Protein AF-A0A258VQM6-F1 (afdb_monomer)

pLDDT: mean 88.23, std 8.42, range [51.47, 97.81]

Secondary structure (DSSP, 8-state):
----HHHH--TTSHHHHHHHHHHTT-HHHHHHHHHHHHHSPPSSTTHHHHHHHHHHHHHHHHHHHHHHHT-TTGGGS-HHHHHHHHHHHHHHHHHHHHHHHHHHHHHHHHHHHHHHHHHHHHHHHHHHHHHHHHHHHHHHHIIIIIHHHHHHHHHHHHHHHHHHHHHH--

Structure (mmCIF, N/CA/C/O backbone):
data_AF-A0A258VQM6-F1
#
_entry.id   AF-A0A258VQM6-F1
#
loop_
_atom_site.group_PDB
_atom_site.id
_atom_site.type_symbol
_atom_site.label_atom_id
_atom_site.label_alt_id
_atom_site.label_comp_id
_atom_site.label_asym_id
_atom_site.label_entity_id
_atom_site.label_seq_id
_atom_site.pdbx_PDB_ins_code
_atom_site.Cartn_x
_atom_site.Cartn_y
_atom_site.Cartn_z
_atom_site.occupancy
_atom_site.B_iso_or_equiv
_atom_site.auth_seq_id
_atom_site.auth_comp_id
_atom_site.auth_asym_id
_atom_site.auth_atom_id
_atom_site.pdbx_PDB_model_num
ATOM 1 N N . MET A 1 1 ? -2.021 -2.703 26.823 1.00 51.47 1 MET A N 1
ATOM 2 C CA . MET A 1 1 ? -2.405 -2.632 25.396 1.00 51.47 1 MET A CA 1
ATOM 3 C C . MET A 1 1 ? -1.362 -3.429 24.635 1.00 51.47 1 MET A C 1
ATOM 5 O O . MET A 1 1 ? -0.194 -3.144 24.822 1.00 51.47 1 MET A O 1
ATOM 9 N N . GLY A 1 2 ? -1.745 -4.486 23.918 1.00 59.28 2 GLY A N 1
ATOM 10 C CA . GLY A 1 2 ? -0.803 -5.387 23.230 1.00 59.28 2 GLY A CA 1
ATOM 11 C C . GLY A 1 2 ? -0.564 -5.013 21.766 1.00 59.28 2 GLY A C 1
ATOM 12 O O . GLY A 1 2 ? -0.428 -5.908 20.948 1.00 59.28 2 GLY A O 1
ATOM 13 N N . ILE A 1 3 ? -0.622 -3.720 21.441 1.00 65.00 3 ILE A N 1
ATOM 14 C CA . ILE A 1 3 ? -0.368 -3.191 20.097 1.00 65.00 3 ILE A CA 1
ATOM 15 C C . ILE A 1 3 ? 0.908 -2.368 20.226 1.00 65.00 3 ILE A C 1
ATOM 17 O O . ILE A 1 3 ? 0.960 -1.454 21.054 1.00 65.00 3 ILE A O 1
ATOM 21 N N . ASP A 1 4 ? 1.937 -2.740 19.476 1.00 75.88 4 ASP A N 1
ATOM 22 C CA . ASP A 1 4 ? 3.231 -2.072 19.521 1.00 75.88 4 ASP A CA 1
ATOM 23 C C . ASP A 1 4 ? 3.130 -0.752 18.727 1.00 75.88 4 ASP A C 1
ATOM 25 O O . ASP A 1 4 ? 2.536 -0.738 17.647 1.00 75.88 4 ASP A O 1
ATOM 29 N N . PRO A 1 5 ? 3.681 0.378 19.207 1.00 71.81 5 PRO A N 1
ATOM 30 C CA . PRO A 1 5 ? 3.778 1.612 18.421 1.00 71.81 5 PRO A CA 1
ATOM 31 C C . PRO A 1 5 ? 4.343 1.410 17.003 1.00 71.81 5 PRO A C 1
ATOM 33 O O . PRO A 1 5 ? 3.958 2.118 16.072 1.00 71.81 5 PRO A O 1
ATOM 36 N N . SER A 1 6 ? 5.208 0.412 16.807 1.00 76.44 6 SER A N 1
ATOM 37 C CA . SER A 1 6 ? 5.734 0.027 15.493 1.00 76.44 6 SER A CA 1
ATOM 38 C C . SER A 1 6 ? 4.664 -0.510 14.530 1.00 76.44 6 SER A C 1
ATOM 40 O O . SER A 1 6 ? 4.814 -0.394 13.305 1.00 76.44 6 SER A O 1
ATOM 42 N N . ASP A 1 7 ? 3.539 -1.025 15.039 1.00 78.94 7 ASP A N 1
ATOM 43 C CA . ASP A 1 7 ? 2.463 -1.563 14.214 1.00 78.94 7 ASP A CA 1
ATOM 44 C C . ASP A 1 7 ? 1.751 -0.480 13.397 1.00 78.94 7 ASP A C 1
ATOM 46 O O . ASP A 1 7 ? 1.356 -0.737 12.253 1.00 78.94 7 ASP A O 1
ATOM 50 N N . PHE A 1 8 ? 1.695 0.749 13.920 1.00 76.12 8 PHE A N 1
ATOM 51 C CA . PHE A 1 8 ? 1.061 1.899 13.273 1.00 76.12 8 PHE A CA 1
ATOM 52 C C . PHE A 1 8 ? 1.809 2.347 12.014 1.00 76.12 8 PHE A C 1
ATOM 54 O O . PHE A 1 8 ? 1.192 2.784 11.046 1.00 76.12 8 PHE A O 1
ATOM 61 N N . GLY A 1 9 ? 3.120 2.102 11.943 1.00 74.19 9 GLY A N 1
ATOM 62 C CA . GLY A 1 9 ? 3.952 2.499 10.806 1.00 74.19 9 GLY A CA 1
ATOM 63 C C . GLY A 1 9 ? 4.414 3.943 10.864 1.00 74.19 9 GLY A C 1
ATOM 64 O O . GLY A 1 9 ? 4.444 4.557 11.925 1.00 74.19 9 GLY A O 1
ATOM 65 N N . LYS A 1 10 ? 4.838 4.468 9.711 1.00 79.94 10 LYS A N 1
ATOM 66 C CA . LYS A 1 10 ? 5.317 5.850 9.618 1.00 79.94 10 LYS A CA 1
ATOM 67 C C . LYS A 1 10 ? 4.134 6.821 9.772 1.00 79.94 10 LYS A C 1
ATOM 69 O O . LYS A 1 10 ? 3.120 6.574 9.117 1.00 79.94 10 LYS A O 1
ATOM 74 N N . PRO A 1 11 ? 4.277 7.918 10.542 1.00 71.38 11 PRO A N 1
ATOM 75 C CA . PRO A 1 11 ? 3.207 8.892 10.782 1.00 71.38 11 PRO A CA 1
ATOM 76 C C . PRO A 1 11 ? 2.540 9.432 9.513 1.00 71.38 11 PRO A C 1
ATOM 78 O O . PRO A 1 11 ? 1.331 9.640 9.480 1.00 71.38 11 PRO A O 1
ATOM 81 N N . ASP A 1 12 ? 3.317 9.578 8.440 1.00 69.06 12 ASP A N 1
ATOM 82 C CA . ASP A 1 12 ? 2.848 10.175 7.186 1.00 69.06 12 ASP A CA 1
ATOM 83 C C . ASP A 1 12 ? 2.012 9.219 6.319 1.00 69.06 12 ASP A C 1
ATOM 85 O O . ASP A 1 12 ? 1.467 9.620 5.289 1.00 69.06 12 ASP A O 1
ATOM 89 N N . ARG A 1 13 ? 1.920 7.936 6.693 1.00 84.00 13 ARG A N 1
ATOM 90 C CA . ARG A 1 13 ? 1.238 6.920 5.886 1.00 84.00 13 ARG A CA 1
ATOM 91 C C . ARG A 1 13 ? -0.231 6.777 6.255 1.00 84.00 13 ARG A C 1
ATOM 93 O O . ARG A 1 13 ? -0.612 6.906 7.416 1.00 84.00 13 ARG A O 1
ATOM 100 N N . LEU A 1 14 ? -1.031 6.389 5.258 1.00 87.94 14 LEU A N 1
ATOM 101 C CA . LEU A 1 14 ? -2.460 6.087 5.399 1.00 87.94 14 LEU A CA 1
ATOM 102 C C . LEU A 1 14 ? -2.731 5.170 6.598 1.00 87.94 14 LEU A C 1
ATOM 104 O O . LEU A 1 14 ? -3.640 5.423 7.381 1.00 87.94 14 LEU A O 1
ATOM 108 N N . ARG A 1 15 ? -1.904 4.133 6.784 1.00 91.56 15 ARG A N 1
ATOM 109 C CA . ARG A 1 15 ? -2.055 3.191 7.896 1.00 91.56 15 ARG A CA 1
ATOM 110 C C . ARG A 1 15 ? -2.059 3.889 9.255 1.00 91.56 15 ARG A C 1
ATOM 112 O O . ARG A 1 15 ? -2.927 3.595 10.068 1.00 91.56 15 ARG A O 1
ATOM 119 N N . TYR A 1 16 ? -1.117 4.798 9.494 1.00 91.12 16 TYR A N 1
ATOM 120 C CA . TYR A 1 16 ? -1.018 5.499 10.769 1.00 91.12 16 TYR A CA 1
ATOM 121 C C . TYR A 1 16 ? -2.263 6.356 11.018 1.00 91.12 16 TYR A C 1
ATOM 123 O O . TYR A 1 16 ? -2.895 6.222 12.063 1.00 91.12 16 TYR A O 1
ATOM 131 N N . ARG A 1 17 ? -2.665 7.166 10.029 1.00 91.75 17 ARG A N 1
ATOM 132 C CA . ARG A 1 17 ? -3.806 8.090 10.150 1.00 91.75 17 ARG A CA 1
ATOM 133 C C . ARG A 1 17 ? -5.119 7.360 10.434 1.00 91.75 17 ARG A C 1
ATOM 135 O O . ARG A 1 17 ? -5.794 7.690 11.406 1.00 91.75 17 ARG A O 1
ATOM 142 N N . ILE A 1 18 ? -5.412 6.299 9.677 1.00 94.38 18 ILE A N 1
ATOM 143 C CA . ILE A 1 18 ? -6.622 5.487 9.871 1.00 94.38 18 ILE A CA 1
ATOM 144 C C . ILE A 1 18 ? -6.638 4.823 11.251 1.00 94.38 18 ILE A C 1
ATOM 146 O O . ILE A 1 18 ? -7.657 4.843 11.939 1.00 94.38 18 ILE A O 1
ATOM 150 N N . LEU A 1 19 ? -5.519 4.239 11.690 1.00 93.25 19 LEU A N 1
ATOM 151 C CA . LEU A 1 19 ? -5.462 3.563 12.989 1.00 93.25 19 LEU A CA 1
ATOM 152 C C . LEU A 1 19 ? -5.634 4.540 14.159 1.00 93.25 19 LEU A C 1
ATOM 154 O O . LEU A 1 19 ? -6.326 4.199 15.119 1.00 93.25 19 LEU A O 1
ATOM 158 N N . ILE A 1 20 ? -5.054 5.742 14.074 1.00 92.44 20 ILE A N 1
ATOM 159 C CA . ILE A 1 20 ? -5.236 6.795 15.083 1.00 92.44 20 ILE A CA 1
ATOM 160 C C . ILE A 1 20 ? -6.694 7.250 15.127 1.00 92.44 20 ILE A C 1
ATOM 162 O O . ILE A 1 20 ? -7.295 7.227 16.198 1.00 92.44 20 ILE A O 1
ATOM 166 N N . GLN A 1 21 ? -7.304 7.555 13.981 1.00 93.38 21 GLN A N 1
ATOM 167 C CA . GLN A 1 21 ? -8.713 7.958 13.927 1.00 93.38 21 GLN A CA 1
ATOM 168 C C . GLN A 1 21 ? -9.642 6.883 14.512 1.00 93.38 21 GLN A C 1
ATOM 170 O O . GLN A 1 21 ? -10.537 7.192 15.294 1.00 93.38 21 GLN A O 1
ATOM 175 N N . VAL A 1 22 ? -9.402 5.599 14.223 1.00 93.12 22 VAL A N 1
ATOM 176 C CA . VAL A 1 22 ? -10.182 4.489 14.804 1.00 93.12 22 VAL A CA 1
ATOM 177 C C . VAL A 1 22 ? -9.948 4.351 16.315 1.00 93.12 22 VAL A C 1
ATOM 179 O O . VAL A 1 22 ? -10.874 4.010 17.057 1.00 93.12 22 VAL A O 1
ATOM 182 N N . MET A 1 23 ? -8.735 4.621 16.804 1.00 90.12 23 MET A N 1
ATOM 183 C CA . MET A 1 23 ? -8.443 4.628 18.241 1.00 90.12 23 MET A CA 1
ATOM 184 C C . MET A 1 23 ? -9.147 5.764 18.985 1.00 90.12 23 MET A C 1
ATOM 186 O O . MET A 1 23 ? -9.691 5.516 20.068 1.00 90.12 23 MET A O 1
ATOM 190 N N . GLU A 1 24 ? -9.160 6.951 18.378 1.00 92.06 24 GLU A N 1
ATOM 191 C CA . GLU A 1 24 ? -9.832 8.175 18.834 1.00 92.06 24 GLU A CA 1
ATOM 192 C C . GLU A 1 24 ? -11.352 8.160 18.599 1.00 92.06 24 GLU A C 1
ATOM 194 O O . GLU A 1 24 ? -12.027 9.151 18.853 1.00 92.06 24 GLU A O 1
ATOM 199 N N . GLU A 1 25 ? -11.903 7.033 18.134 1.00 91.38 25 GLU A N 1
ATOM 200 C CA . GLU A 1 25 ? -13.338 6.833 17.878 1.00 91.38 25 GLU A CA 1
ATOM 201 C C . GLU A 1 25 ? -13.912 7.712 16.749 1.00 91.38 25 GLU A C 1
ATOM 203 O O . GLU A 1 25 ? -15.126 7.817 16.563 1.00 91.38 25 GLU A O 1
ATOM 208 N N . GLN A 1 26 ? -13.037 8.275 15.917 1.00 93.75 26 GLN A N 1
ATOM 209 C CA . GLN A 1 26 ? -13.362 9.027 14.709 1.00 93.75 26 GLN A CA 1
ATOM 210 C C . GLN A 1 26 ? -13.587 8.076 13.521 1.00 93.75 26 GLN A C 1
ATOM 212 O O . GLN A 1 26 ? -12.856 8.082 12.531 1.00 93.75 26 GLN A O 1
ATOM 217 N N . TYR A 1 27 ? -14.622 7.236 13.606 1.00 94.69 27 TYR A N 1
ATOM 218 C CA . TYR A 1 27 ? -14.881 6.199 12.596 1.00 94.69 27 TYR A CA 1
ATOM 219 C C . TYR A 1 27 ? -15.309 6.753 11.229 1.00 94.69 27 TYR A C 1
ATOM 221 O O . TYR A 1 27 ? -14.856 6.250 10.207 1.00 94.69 27 TYR A O 1
ATOM 229 N N . GLU A 1 28 ? -16.176 7.772 11.195 1.00 94.81 28 GLU A N 1
ATOM 230 C CA . GLU A 1 28 ? -16.643 8.353 9.924 1.00 94.81 28 GLU A CA 1
ATOM 231 C C . GLU A 1 28 ? -15.508 9.059 9.164 1.00 94.81 28 GLU A C 1
ATOM 233 O O . GLU A 1 28 ? -15.344 8.766 7.979 1.00 94.81 28 GLU A O 1
ATOM 238 N N . PRO A 1 29 ? -14.662 9.893 9.814 1.00 95.25 29 PRO A N 1
ATOM 239 C CA . PRO A 1 29 ? -13.459 10.425 9.174 1.00 95.25 29 PRO A CA 1
ATOM 240 C C . PRO A 1 29 ? -12.541 9.339 8.605 1.00 95.25 29 PRO A C 1
ATOM 242 O O . PRO A 1 29 ? -12.103 9.466 7.467 1.00 95.25 29 PRO A O 1
ATOM 245 N N . ALA A 1 30 ? -12.323 8.239 9.334 1.00 95.56 30 ALA A N 1
ATOM 246 C CA . ALA A 1 30 ? -11.498 7.127 8.856 1.00 95.56 30 ALA A CA 1
ATOM 247 C C . ALA A 1 30 ? -12.066 6.447 7.608 1.00 95.56 30 ALA A C 1
ATOM 249 O O . ALA A 1 30 ? -11.332 6.094 6.682 1.00 95.56 30 ALA A O 1
ATOM 250 N N . ILE A 1 31 ? -13.384 6.269 7.555 1.00 95.75 31 ILE A N 1
ATOM 251 C CA . ILE A 1 31 ? -14.049 5.692 6.385 1.00 95.75 31 ILE A CA 1
ATOM 252 C C . ILE A 1 31 ? -13.956 6.647 5.196 1.00 95.75 31 ILE A C 1
ATOM 254 O O . ILE A 1 31 ? -13.650 6.202 4.088 1.00 95.75 31 ILE A O 1
ATOM 258 N N . GLU A 1 32 ? -14.201 7.940 5.404 1.00 95.75 32 GLU A N 1
ATOM 259 C CA . GLU A 1 32 ? -14.110 8.920 4.323 1.00 95.75 32 GLU A CA 1
ATOM 260 C C . GLU A 1 32 ? -12.678 9.045 3.808 1.00 95.75 32 GLU A C 1
ATOM 262 O O . GLU A 1 32 ? -12.471 9.058 2.599 1.00 95.75 32 GLU A O 1
ATOM 267 N N . GLU A 1 33 ? -11.676 9.018 4.687 1.00 94.31 33 GLU A N 1
ATOM 268 C CA . GLU A 1 33 ? -10.274 9.035 4.279 1.00 94.31 33 GLU A CA 1
ATOM 269 C C . GLU A 1 33 ? -9.912 7.802 3.433 1.00 94.31 33 GLU A C 1
ATOM 271 O O . GLU A 1 33 ? -9.244 7.937 2.407 1.00 94.31 33 GLU A O 1
ATOM 276 N N . LEU A 1 34 ? -10.401 6.606 3.784 1.00 94.19 34 LEU A N 1
ATOM 277 C CA . LEU A 1 34 ? -10.225 5.403 2.957 1.00 94.19 34 LEU A CA 1
ATOM 278 C C . LEU A 1 34 ? -10.900 5.531 1.583 1.00 94.19 34 LEU A C 1
ATOM 280 O O . LEU A 1 34 ? -10.328 5.122 0.569 1.00 94.19 34 LEU A O 1
ATOM 284 N N . ARG A 1 35 ? -12.106 6.106 1.528 1.00 94.44 35 ARG A N 1
ATOM 285 C CA . ARG A 1 35 ? -12.826 6.349 0.266 1.00 94.44 35 ARG A CA 1
ATOM 286 C C . ARG A 1 35 ? -12.125 7.398 -0.584 1.00 94.44 35 ARG A C 1
ATOM 288 O O . ARG A 1 35 ? -12.039 7.235 -1.799 1.00 94.44 35 ARG A O 1
ATOM 295 N N . GLN A 1 36 ? -11.624 8.459 0.036 1.00 93.38 36 GLN A N 1
ATOM 296 C CA . GLN A 1 36 ? -10.876 9.507 -0.639 1.00 93.38 36 GLN A CA 1
ATOM 297 C C . GLN A 1 36 ? -9.557 8.957 -1.174 1.00 93.38 36 GLN A C 1
ATOM 299 O O . GLN A 1 36 ? -9.246 9.183 -2.336 1.00 93.38 36 GLN A O 1
ATOM 304 N N . PHE A 1 37 ? -8.835 8.160 -0.384 1.00 91.19 37 PHE A N 1
ATOM 305 C CA . PHE A 1 37 ? -7.616 7.486 -0.824 1.00 91.19 37 PHE A CA 1
ATOM 306 C C . PHE A 1 37 ? -7.851 6.608 -2.060 1.00 91.19 37 PHE A C 1
ATOM 308 O O . PHE A 1 37 ? -7.043 6.635 -2.980 1.00 91.19 37 PHE A O 1
ATOM 315 N N . TYR A 1 38 ? -8.973 5.883 -2.120 1.00 90.06 38 TYR A N 1
ATOM 316 C CA . TYR A 1 38 ? -9.351 5.104 -3.304 1.00 90.06 38 TYR A CA 1
ATOM 317 C C . TYR A 1 38 ? -9.678 5.969 -4.533 1.00 90.06 38 TYR A C 1
ATOM 319 O O . TYR A 1 38 ? -9.411 5.567 -5.664 1.00 90.06 38 TYR A O 1
ATOM 327 N N . LYS A 1 39 ? -10.294 7.139 -4.321 1.00 89.69 39 LYS A N 1
ATOM 328 C CA . LYS A 1 39 ? -10.676 8.070 -5.395 1.00 89.69 39 LYS A CA 1
ATOM 329 C C . LYS A 1 39 ? -9.492 8.864 -5.940 1.00 89.69 39 LYS A C 1
ATOM 331 O O . LYS A 1 39 ? -9.540 9.271 -7.096 1.00 89.69 39 LYS A O 1
ATOM 336 N N . THR A 1 40 ? -8.474 9.118 -5.121 1.00 87.88 40 THR A N 1
ATOM 337 C CA . THR A 1 40 ? -7.254 9.802 -5.552 1.00 87.88 40 THR A CA 1
ATOM 338 C C . THR A 1 40 ? -6.608 9.014 -6.687 1.00 87.88 40 THR A C 1
ATOM 340 O O . THR A 1 40 ? -6.406 7.803 -6.578 1.00 87.88 40 THR A O 1
ATOM 343 N N . GLU A 1 41 ? -6.293 9.693 -7.790 1.00 78.69 41 GLU A N 1
ATOM 344 C CA . GLU A 1 41 ? -5.587 9.063 -8.901 1.00 78.69 41 GLU A CA 1
ATOM 345 C C . GLU A 1 41 ? -4.224 8.555 -8.426 1.00 78.69 41 GLU A C 1
ATOM 347 O O . GLU A 1 41 ? -3.396 9.300 -7.901 1.00 78.69 41 GLU A O 1
ATOM 352 N N . SER A 1 42 ? -4.008 7.253 -8.593 1.00 82.69 42 SER A N 1
ATOM 353 C CA . SER A 1 42 ? -2.710 6.640 -8.357 1.00 82.69 42 SER A CA 1
ATOM 354 C C . SER A 1 42 ? -1.816 6.851 -9.573 1.00 82.69 42 SER A C 1
ATOM 356 O O . SER A 1 42 ? -2.278 6.764 -10.710 1.00 82.69 42 SER A O 1
ATOM 358 N N . ALA A 1 43 ? -0.514 7.016 -9.338 1.00 81.31 43 ALA A N 1
ATOM 359 C CA . ALA A 1 43 ? 0.498 6.972 -10.393 1.00 81.31 43 ALA A CA 1
ATOM 360 C C . ALA A 1 43 ? 0.498 5.633 -11.163 1.00 81.31 43 ALA A C 1
ATOM 362 O O . ALA A 1 43 ? 1.033 5.552 -12.266 1.00 81.31 43 ALA A O 1
ATOM 363 N N . PHE A 1 44 ? -0.115 4.584 -10.599 1.00 83.81 44 PHE A N 1
ATOM 364 C CA . PHE A 1 44 ? -0.151 3.247 -11.175 1.00 83.81 44 PHE A CA 1
ATOM 365 C C . PHE A 1 44 ? -1.575 2.879 -11.641 1.00 83.81 44 PHE A C 1
ATOM 367 O O . PHE A 1 44 ? -2.463 2.680 -10.804 1.00 83.81 44 PHE A O 1
ATOM 374 N N . PRO A 1 45 ? -1.811 2.673 -12.953 1.00 81.56 45 PRO A N 1
ATOM 375 C CA . PRO A 1 45 ? -3.149 2.427 -13.510 1.00 81.56 45 PRO A CA 1
ATOM 376 C C . PRO A 1 45 ? -3.891 1.211 -12.931 1.00 81.56 45 PRO A C 1
ATOM 378 O O . PRO A 1 45 ? -5.119 1.153 -12.940 1.00 81.56 45 PRO A O 1
ATOM 381 N N . SER A 1 46 ? -3.161 0.210 -12.431 1.00 85.75 46 SER A N 1
ATOM 382 C CA . SER A 1 46 ? -3.733 -1.025 -11.880 1.00 85.75 46 SER A CA 1
ATOM 383 C C . SER A 1 46 ? -3.931 -0.998 -10.358 1.00 85.75 46 SER A C 1
ATOM 385 O O . SER A 1 46 ? -4.499 -1.947 -9.807 1.00 85.75 46 SER A O 1
ATOM 387 N N . PHE A 1 47 ? -3.500 0.066 -9.669 1.00 89.62 47 PHE A N 1
ATOM 388 C CA . PHE A 1 47 ? -3.521 0.148 -8.207 1.00 89.62 47 PHE A CA 1
ATOM 389 C C . PHE A 1 47 ? -4.935 0.051 -7.636 1.00 89.62 47 PHE A C 1
ATOM 391 O O . PHE A 1 47 ? -5.211 -0.854 -6.844 1.00 89.62 47 PHE A O 1
ATOM 398 N N . ASN A 1 48 ? -5.849 0.910 -8.100 1.00 89.62 48 ASN A N 1
ATOM 399 C CA . ASN A 1 48 ? -7.217 0.978 -7.578 1.00 89.62 48 ASN A CA 1
ATOM 400 C C . ASN A 1 48 ? -7.918 -0.380 -7.690 1.00 89.62 48 ASN A C 1
ATOM 402 O O . ASN A 1 48 ? -8.456 -0.886 -6.707 1.00 89.62 48 ASN A O 1
ATOM 406 N N .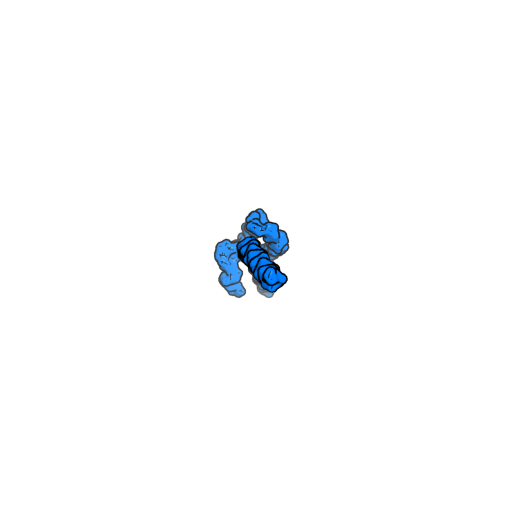 ARG A 1 49 ? -7.792 -1.054 -8.839 1.00 89.44 49 ARG A N 1
ATOM 407 C CA . ARG A 1 49 ? -8.360 -2.393 -9.055 1.00 89.44 49 ARG A CA 1
ATOM 408 C C . ARG A 1 49 ? -7.794 -3.452 -8.098 1.00 89.44 49 ARG A C 1
ATOM 410 O O . ARG A 1 49 ? -8.511 -4.360 -7.687 1.00 89.44 49 ARG A O 1
ATOM 417 N N . ARG A 1 50 ? -6.505 -3.379 -7.750 1.00 89.75 50 ARG A N 1
ATOM 418 C CA . ARG A 1 50 ? -5.854 -4.343 -6.838 1.00 89.75 50 ARG A CA 1
ATOM 419 C C . ARG A 1 50 ? -6.195 -4.087 -5.370 1.00 89.75 50 ARG A C 1
ATOM 421 O O . ARG A 1 50 ? -6.163 -5.027 -4.571 1.00 89.75 50 ARG A O 1
ATOM 428 N N . VAL A 1 51 ? -6.486 -2.836 -5.023 1.00 93.75 51 VAL A N 1
ATOM 429 C CA . VAL A 1 51 ? -6.667 -2.377 -3.643 1.00 93.75 51 VAL A CA 1
ATOM 430 C C . VAL A 1 51 ? -8.132 -2.303 -3.213 1.00 93.75 51 VAL A C 1
ATOM 432 O O . VAL A 1 51 ? -8.407 -2.474 -2.027 1.00 93.75 51 VAL A O 1
ATOM 435 N N . GLU A 1 52 ? -9.069 -2.160 -4.150 1.00 93.75 52 GLU A N 1
ATOM 436 C CA . GLU A 1 52 ? -10.514 -2.032 -3.905 1.00 93.75 52 GLU A CA 1
ATOM 437 C C . GLU A 1 52 ? -11.050 -3.023 -2.861 1.00 93.75 52 GLU A C 1
ATOM 439 O O . GLU A 1 52 ? -11.646 -2.624 -1.861 1.00 93.75 52 GLU A O 1
ATOM 444 N N . ARG A 1 53 ? -10.757 -4.320 -3.028 1.00 94.56 53 ARG A N 1
ATOM 445 C CA . ARG A 1 53 ? -11.208 -5.361 -2.089 1.00 94.56 53 ARG A CA 1
ATOM 446 C C . ARG A 1 53 ? -10.694 -5.157 -0.664 1.00 94.56 53 ARG A C 1
ATOM 448 O O . ARG A 1 53 ? -11.387 -5.493 0.287 1.00 94.56 53 ARG A O 1
ATOM 455 N N . TYR A 1 54 ? -9.472 -4.647 -0.512 1.00 95.25 54 TYR A N 1
ATOM 456 C CA . TYR A 1 54 ? -8.873 -4.423 0.800 1.00 95.25 54 TYR A CA 1
ATOM 457 C C . TYR A 1 54 ? -9.449 -3.172 1.448 1.00 95.25 54 TYR A C 1
ATOM 459 O O . TYR A 1 54 ? -9.691 -3.187 2.645 1.00 95.25 54 TYR A O 1
ATOM 467 N N . ILE A 1 55 ? -9.710 -2.121 0.666 1.00 94.88 55 ILE A N 1
ATOM 468 C CA . ILE A 1 55 ? -10.355 -0.902 1.165 1.00 94.88 55 ILE A CA 1
ATOM 469 C C . ILE A 1 55 ? -11.774 -1.195 1.636 1.00 94.88 55 ILE A C 1
ATOM 471 O O . ILE A 1 55 ? -12.116 -0.832 2.758 1.00 94.88 55 ILE A O 1
ATOM 475 N N . ASN A 1 56 ? -12.570 -1.899 0.829 1.00 95.88 56 ASN A N 1
ATOM 476 C CA . ASN A 1 56 ? -13.930 -2.274 1.215 1.00 95.88 56 ASN A CA 1
ATOM 477 C C . ASN A 1 56 ? -13.920 -3.112 2.501 1.00 95.88 56 ASN A C 1
ATOM 479 O O . ASN A 1 56 ? -14.646 -2.800 3.440 1.00 95.88 56 ASN A O 1
ATOM 483 N N . HIS A 1 57 ? -13.004 -4.080 2.603 1.00 96.88 57 HIS A N 1
ATOM 484 C CA . HIS A 1 57 ? -12.860 -4.879 3.820 1.00 96.88 57 HIS A CA 1
ATOM 485 C C . HIS A 1 57 ? -12.398 -4.052 5.031 1.00 96.88 57 HIS A C 1
ATOM 487 O O . HIS A 1 57 ? -12.903 -4.237 6.133 1.00 96.88 57 HIS A O 1
ATOM 493 N N . CYS A 1 58 ? -11.490 -3.084 4.855 1.00 96.81 58 CYS A N 1
ATOM 494 C CA . CYS A 1 58 ? -11.124 -2.145 5.922 1.00 96.81 58 CYS A CA 1
ATOM 495 C C . CYS A 1 58 ? -12.337 -1.344 6.418 1.00 96.81 58 CYS A C 1
ATOM 497 O O . CYS A 1 58 ? -12.494 -1.169 7.625 1.00 96.81 58 CYS A O 1
ATOM 499 N N . ILE A 1 59 ? -13.201 -0.878 5.511 1.00 96.56 59 ILE A N 1
ATOM 500 C CA . ILE A 1 59 ? -14.428 -0.147 5.860 1.00 96.56 59 ILE A CA 1
ATOM 501 C C . ILE A 1 59 ? -15.374 -1.047 6.669 1.00 96.56 59 ILE A C 1
ATOM 503 O O . ILE A 1 59 ? -15.861 -0.629 7.722 1.00 96.56 59 ILE A O 1
ATOM 507 N N . ASP A 1 60 ? -15.573 -2.295 6.240 1.00 96.94 60 ASP A N 1
ATOM 508 C CA . ASP A 1 60 ? -16.396 -3.275 6.959 1.00 96.94 60 ASP A CA 1
ATOM 509 C C . ASP A 1 60 ? -15.848 -3.555 8.366 1.00 96.94 60 ASP A C 1
ATOM 511 O O . ASP A 1 60 ? -16.603 -3.593 9.345 1.00 96.94 60 ASP A O 1
ATOM 515 N N . ILE A 1 61 ? -14.522 -3.675 8.498 1.00 96.38 61 ILE A N 1
ATOM 516 C CA . ILE A 1 61 ? -13.847 -3.832 9.790 1.00 96.38 61 ILE A CA 1
ATOM 517 C C . ILE A 1 61 ? -14.072 -2.602 10.683 1.00 96.38 61 ILE A C 1
ATOM 519 O O . ILE A 1 61 ? -14.342 -2.758 11.875 1.00 96.38 61 ILE A O 1
ATOM 523 N N . ILE A 1 62 ? -14.011 -1.380 10.147 1.00 95.75 62 ILE A N 1
ATOM 524 C CA . ILE A 1 62 ? -14.254 -0.157 10.931 1.00 95.75 62 ILE A CA 1
ATOM 525 C C . ILE A 1 62 ? -15.706 -0.101 11.422 1.00 95.75 62 ILE A C 1
ATOM 527 O O . ILE A 1 62 ? -15.940 0.173 12.603 1.00 95.75 62 ILE A O 1
ATOM 531 N N . TYR A 1 63 ? -16.687 -0.432 10.575 1.00 95.94 63 TYR A N 1
ATOM 53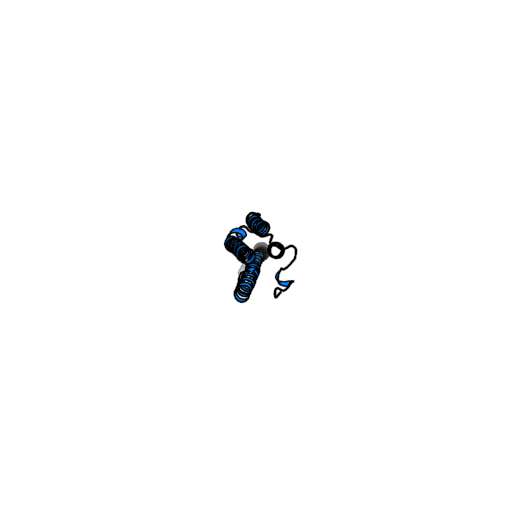2 C CA . TYR A 1 63 ? -18.085 -0.540 11.007 1.00 95.94 63 TYR A CA 1
ATOM 533 C C . TYR A 1 63 ? -18.273 -1.613 12.076 1.00 95.94 63 TYR A C 1
ATOM 535 O O . TYR A 1 63 ? -18.975 -1.396 13.070 1.00 95.94 63 TYR A O 1
ATOM 543 N N . ALA A 1 64 ? -17.605 -2.756 11.911 1.00 94.44 64 ALA A N 1
ATOM 544 C CA . ALA A 1 64 ? -17.557 -3.789 12.923 1.00 94.44 64 ALA A CA 1
ATOM 545 C C . ALA A 1 64 ? -17.017 -3.219 14.241 1.00 94.44 64 ALA A C 1
ATOM 547 O O . ALA A 1 64 ? -17.704 -3.328 15.251 1.00 94.44 64 ALA A O 1
ATOM 548 N N . ILE A 1 65 ? -15.853 -2.578 14.250 1.00 93.25 65 ILE A N 1
ATOM 549 C CA . ILE A 1 65 ? -15.251 -1.985 15.449 1.00 93.25 65 ILE A CA 1
ATOM 550 C C . ILE A 1 65 ? -16.211 -0.998 16.132 1.00 93.25 65 ILE A C 1
ATOM 552 O O . ILE A 1 65 ? -16.469 -1.138 17.332 1.00 93.25 65 ILE A O 1
ATOM 556 N N . LYS A 1 66 ? -16.802 -0.070 15.367 1.00 93.25 66 LYS A N 1
ATOM 557 C CA . LYS A 1 66 ? -17.780 0.916 15.854 1.00 93.25 66 LYS A CA 1
ATOM 558 C C . LYS A 1 66 ? -18.946 0.245 16.582 1.00 93.25 66 LYS A C 1
ATOM 560 O O . LYS A 1 66 ? -19.291 0.644 17.692 1.00 93.25 66 LYS A O 1
ATOM 565 N N . ALA A 1 67 ? -19.516 -0.810 16.000 1.00 90.44 67 ALA A N 1
ATOM 566 C CA . ALA A 1 67 ? -20.650 -1.525 16.583 1.00 90.44 67 ALA A CA 1
ATOM 567 C C . ALA A 1 67 ? -20.309 -2.245 17.901 1.00 90.44 67 ALA A C 1
ATOM 569 O O . ALA A 1 67 ? -21.153 -2.324 18.790 1.00 90.44 67 ALA A O 1
ATOM 570 N N . LYS A 1 68 ? -19.083 -2.774 18.049 1.00 87.12 68 LYS A N 1
ATOM 571 C CA . LYS A 1 68 ? -18.673 -3.483 19.278 1.00 87.12 68 LYS A CA 1
ATOM 572 C C . LYS A 1 68 ? -18.285 -2.509 20.392 1.00 87.12 68 LYS A C 1
ATOM 574 O O . LYS A 1 68 ? -18.548 -2.801 21.555 1.00 87.12 68 LYS A O 1
ATOM 579 N N . ARG A 1 69 ? -17.676 -1.368 20.052 1.00 84.62 69 ARG A N 1
ATOM 580 C CA . ARG A 1 69 ? -17.251 -0.353 21.030 1.00 84.62 69 ARG A CA 1
ATOM 581 C C . ARG A 1 69 ? -18.426 0.480 21.549 1.00 84.62 69 ARG A C 1
ATOM 583 O O . ARG A 1 69 ? -18.487 0.738 22.744 1.00 84.62 69 ARG A O 1
ATOM 590 N N . ASN A 1 70 ? -19.406 0.775 20.692 1.00 85.00 70 ASN A N 1
ATOM 591 C CA . ASN A 1 70 ? -20.627 1.508 21.050 1.00 85.00 70 ASN A CA 1
ATOM 592 C C . ASN A 1 70 ? -21.806 0.577 21.384 1.00 85.00 70 ASN A C 1
ATOM 594 O O . ASN A 1 70 ? -22.963 0.934 21.155 1.00 85.00 70 ASN A O 1
ATOM 598 N N . PHE A 1 71 ? -21.535 -0.635 21.880 1.00 86.38 71 PHE A N 1
ATOM 599 C CA . PHE A 1 71 ? -22.599 -1.591 22.172 1.00 86.38 71 PHE A CA 1
ATOM 600 C C . PHE A 1 71 ? -23.496 -1.059 23.312 1.00 86.38 71 PHE A C 1
ATOM 602 O O . PHE A 1 71 ? -22.996 -0.743 24.400 1.00 86.38 71 PHE A O 1
ATOM 609 N N . PRO A 1 72 ? -24.818 -0.937 23.091 1.00 84.56 72 PRO A N 1
ATOM 610 C CA . PRO A 1 72 ? -25.723 -0.333 24.059 1.00 84.56 72 PRO A CA 1
ATOM 611 C C . PRO A 1 72 ? -25.804 -1.191 25.323 1.00 84.56 72 PRO A C 1
ATOM 613 O O . PRO A 1 72 ? -25.940 -2.410 25.259 1.00 84.56 72 PRO A O 1
ATOM 616 N N . GLY A 1 73 ? -25.711 -0.555 26.491 1.00 84.44 73 GLY A N 1
ATOM 617 C CA . GLY A 1 73 ? -25.802 -1.267 27.766 1.00 84.44 73 GLY A CA 1
ATOM 618 C C . GLY A 1 73 ? -24.587 -2.140 28.099 1.00 84.44 73 GLY A C 1
ATOM 619 O O . GLY A 1 73 ? -24.724 -3.068 28.890 1.00 84.44 73 GLY A O 1
ATOM 620 N N . ILE A 1 74 ? -23.389 -1.847 27.567 1.00 85.50 74 ILE A N 1
ATOM 621 C CA . ILE A 1 74 ? -22.138 -2.549 27.934 1.00 85.50 74 ILE A CA 1
ATOM 622 C C . ILE A 1 74 ? -21.973 -2.702 29.451 1.00 85.50 74 ILE A C 1
ATOM 624 O O . ILE A 1 74 ? -21.586 -3.770 29.925 1.00 85.50 74 ILE A O 1
ATOM 628 N N . SER A 1 75 ? -22.293 -1.660 30.222 1.00 84.44 75 SER A N 1
ATOM 629 C CA . SER A 1 75 ? -22.175 -1.656 31.685 1.00 84.44 75 SER A CA 1
ATOM 630 C C . SER A 1 75 ? -23.138 -2.621 32.383 1.00 84.44 75 SER A C 1
ATOM 632 O O . SER A 1 75 ? -22.872 -3.021 33.511 1.00 84.44 75 SER A O 1
ATOM 634 N N . GLN A 1 76 ? -24.220 -3.020 31.711 1.00 90.25 76 GLN A N 1
ATOM 635 C CA . GLN A 1 76 ? -25.223 -3.966 32.207 1.00 90.25 76 GLN A CA 1
ATOM 636 C C . GLN A 1 76 ? -24.850 -5.426 31.896 1.00 90.25 76 GLN A C 1
ATOM 638 O O . GLN A 1 76 ? -25.466 -6.350 32.423 1.00 90.25 76 GLN A O 1
ATOM 643 N N . LEU A 1 77 ? -23.840 -5.653 31.047 1.00 88.69 77 LEU A N 1
ATOM 644 C CA . LEU A 1 77 ? -23.354 -6.989 30.708 1.00 88.69 77 LEU A CA 1
ATOM 645 C C . LEU A 1 77 ? -22.480 -7.582 31.819 1.00 88.69 77 LEU A C 1
ATOM 647 O O . LEU A 1 77 ? -21.817 -6.877 32.580 1.00 88.69 77 LEU A O 1
ATOM 651 N N . THR A 1 78 ? -22.405 -8.914 31.857 1.00 93.31 78 THR A N 1
ATOM 652 C CA . THR A 1 78 ? -21.465 -9.622 32.734 1.00 93.31 78 THR A CA 1
ATOM 653 C C . THR A 1 78 ? -20.016 -9.278 32.372 1.00 93.31 78 THR A C 1
ATOM 655 O O . THR A 1 78 ? -19.686 -9.041 31.207 1.00 93.31 78 THR A O 1
ATOM 658 N N . ARG A 1 79 ? -19.108 -9.323 33.359 1.00 90.00 79 ARG A N 1
ATOM 659 C CA . ARG A 1 79 ? -17.666 -9.091 33.131 1.00 90.00 79 ARG A CA 1
ATOM 660 C C . ARG A 1 79 ? -17.087 -9.999 32.042 1.00 90.00 79 ARG A C 1
ATOM 662 O O . ARG A 1 79 ? -16.270 -9.546 31.248 1.00 90.00 79 ARG A O 1
ATOM 669 N N . ALA A 1 80 ? -17.537 -11.253 31.980 1.00 93.06 80 ALA A N 1
ATOM 670 C CA . ALA A 1 80 ? -17.124 -12.198 30.947 1.00 93.06 80 ALA A CA 1
ATOM 671 C C . ALA A 1 80 ? -17.508 -11.713 29.538 1.00 93.06 80 ALA A C 1
ATOM 673 O O . ALA A 1 80 ? -16.684 -11.756 28.628 1.00 93.06 80 ALA A O 1
ATOM 674 N N . LYS A 1 81 ? -18.721 -11.174 29.359 1.00 88.62 81 LYS A N 1
ATOM 675 C CA . LYS A 1 81 ? -19.167 -10.676 28.052 1.00 88.62 81 LYS A CA 1
ATOM 676 C C . LYS A 1 81 ? -18.509 -9.348 27.669 1.00 88.62 81 LYS A C 1
ATOM 678 O O . LYS A 1 81 ? -18.184 -9.143 26.503 1.00 88.62 81 LYS A O 1
ATOM 683 N N . GLN A 1 82 ? -18.248 -8.473 28.643 1.00 90.25 82 GLN A N 1
ATOM 684 C CA . GLN A 1 82 ? -17.447 -7.261 28.428 1.00 90.25 82 GLN A CA 1
ATOM 685 C C . GLN A 1 82 ? -16.016 -7.601 27.983 1.00 90.25 82 GLN A C 1
ATOM 687 O O . GLN A 1 82 ? -15.483 -6.969 27.072 1.00 90.25 82 GLN A O 1
ATOM 692 N N . GLN A 1 83 ? -15.405 -8.621 28.596 1.00 91.56 83 GLN A N 1
ATOM 693 C CA . GLN A 1 83 ? -14.095 -9.128 28.191 1.00 91.56 83 GLN A CA 1
ATOM 694 C C . GLN A 1 83 ? -14.124 -9.654 26.753 1.00 91.56 83 GLN A C 1
ATOM 696 O O . GLN A 1 83 ? -13.273 -9.271 25.956 1.00 91.56 83 GLN A O 1
ATOM 701 N N . GLU A 1 84 ? -15.124 -10.467 26.409 1.00 90.75 84 GLU A N 1
ATOM 702 C CA . GLU A 1 84 ? -15.291 -11.008 25.059 1.00 90.75 84 GLU A CA 1
ATOM 703 C C . GLU A 1 84 ? -15.404 -9.891 24.010 1.00 90.75 84 GLU A C 1
ATOM 705 O O . GLU A 1 84 ? -14.706 -9.924 22.999 1.00 90.75 84 GLU A O 1
ATOM 710 N N . LEU A 1 85 ? -16.220 -8.859 24.261 1.00 89.81 85 LEU A N 1
ATOM 711 C CA . LEU A 1 85 ? -16.334 -7.699 23.366 1.00 89.81 85 LEU A CA 1
ATOM 712 C C . LEU A 1 85 ? -14.996 -6.974 23.194 1.00 89.81 85 LEU A C 1
ATOM 714 O O . LEU A 1 85 ? -14.636 -6.588 22.080 1.00 89.81 85 LEU A O 1
ATOM 718 N N . ARG A 1 86 ? -14.241 -6.814 24.284 1.00 88.81 86 ARG A N 1
ATOM 719 C CA . ARG A 1 86 ? -12.920 -6.182 24.255 1.00 88.81 86 ARG A CA 1
ATOM 720 C C . ARG A 1 86 ? -11.900 -7.002 23.470 1.00 88.81 86 ARG A C 1
ATOM 722 O O . ARG A 1 86 ? -11.070 -6.419 22.780 1.00 88.81 86 ARG A O 1
ATOM 729 N N . ASP A 1 87 ? -11.943 -8.323 23.566 1.00 92.25 87 ASP A N 1
ATOM 730 C CA . ASP A 1 87 ? -11.037 -9.188 22.811 1.00 92.25 87 ASP A CA 1
ATOM 731 C C . ASP A 1 87 ? -11.417 -9.213 21.325 1.00 92.25 87 ASP A C 1
ATOM 733 O O . ASP A 1 87 ? -10.553 -9.001 20.479 1.00 92.25 87 ASP A O 1
ATOM 737 N N . ARG A 1 88 ? -12.715 -9.255 20.994 1.00 91.19 88 ARG A N 1
ATOM 738 C CA . ARG A 1 88 ? -13.195 -9.076 19.611 1.00 91.19 88 ARG A CA 1
ATOM 739 C C . ARG A 1 88 ? -12.817 -7.725 19.010 1.00 91.19 88 ARG A C 1
ATOM 741 O O . ARG A 1 88 ? -12.557 -7.641 17.814 1.00 91.19 88 ARG A O 1
ATOM 748 N N . PHE A 1 89 ? -12.808 -6.657 19.807 1.00 90.94 89 PHE A N 1
ATOM 749 C CA . PHE A 1 89 ? -12.310 -5.357 19.358 1.00 90.94 89 PHE A CA 1
ATOM 750 C C . PHE A 1 89 ? -10.834 -5.447 18.949 1.00 90.94 89 PHE A C 1
ATOM 752 O O . PHE A 1 89 ? -10.477 -4.967 17.876 1.00 90.94 89 PHE A O 1
ATOM 759 N N . LYS A 1 90 ? -9.988 -6.091 19.766 1.00 91.00 90 LYS A N 1
ATOM 760 C CA . LYS A 1 90 ? -8.561 -6.265 19.452 1.00 91.00 90 LYS A CA 1
ATOM 761 C C . LYS A 1 90 ? -8.359 -7.095 18.190 1.00 91.00 90 LYS A C 1
ATOM 763 O O . LYS A 1 90 ? -7.527 -6.722 17.372 1.00 91.00 90 LYS A O 1
ATOM 768 N N . ASP A 1 91 ? -9.124 -8.171 18.022 1.00 94.12 91 ASP A N 1
ATOM 769 C CA . ASP A 1 91 ? -9.042 -9.028 16.837 1.00 94.12 91 ASP A CA 1
ATOM 770 C C . ASP A 1 91 ? -9.324 -8.227 15.560 1.00 94.12 91 ASP A C 1
ATOM 772 O O . ASP A 1 91 ? -8.499 -8.213 14.648 1.00 94.12 91 ASP A O 1
ATOM 776 N N . HIS A 1 92 ? -10.435 -7.480 15.527 1.00 94.19 92 HIS A N 1
ATOM 777 C CA . HIS A 1 92 ? -10.769 -6.630 14.381 1.00 94.19 92 HIS A CA 1
ATOM 778 C C . HIS A 1 92 ? -9.741 -5.513 14.166 1.00 94.19 92 HIS A C 1
ATOM 780 O O . HIS A 1 92 ? -9.419 -5.181 13.030 1.00 94.19 92 HIS A O 1
ATOM 786 N N . PHE A 1 93 ? -9.194 -4.932 15.237 1.00 93.75 93 PHE A N 1
ATOM 787 C CA . PHE A 1 93 ? -8.166 -3.900 15.112 1.00 93.75 93 PHE A CA 1
ATOM 788 C C . PHE A 1 93 ? -6.861 -4.460 14.521 1.00 93.75 93 PHE A C 1
ATOM 790 O O . PHE A 1 93 ? -6.265 -3.852 13.634 1.00 93.75 93 PHE A O 1
ATOM 797 N N . ASN A 1 94 ? -6.445 -5.655 14.942 1.00 94.00 94 ASN A N 1
ATOM 798 C CA . ASN A 1 94 ? -5.296 -6.352 14.364 1.00 94.00 94 ASN A CA 1
ATOM 799 C C . ASN A 1 94 ? -5.539 -6.741 12.900 1.00 94.00 94 ASN A C 1
ATOM 801 O O . ASN A 1 94 ? -4.634 -6.642 12.067 1.00 94.00 94 ASN A O 1
ATOM 805 N N . GLU A 1 95 ? -6.764 -7.140 12.562 1.00 95.00 95 GLU A N 1
ATOM 806 C CA . GLU A 1 95 ? -7.155 -7.399 11.179 1.00 95.00 95 GLU A CA 1
ATOM 807 C C . GLU A 1 95 ? -7.083 -6.125 10.323 1.00 95.00 95 GLU A C 1
ATOM 809 O O . GLU A 1 95 ? -6.537 -6.161 9.218 1.00 95.00 95 GLU A O 1
ATOM 814 N N . LEU A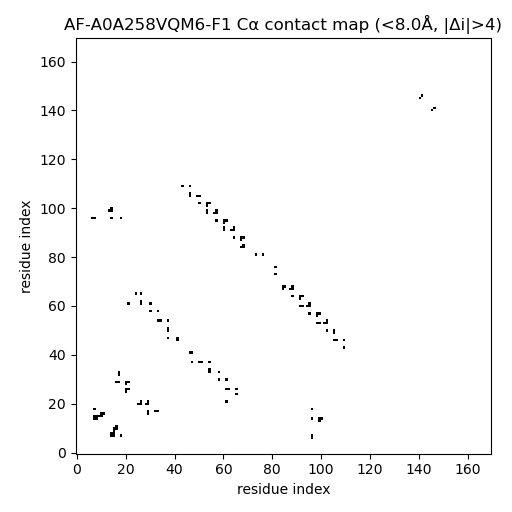 1 96 ? -7.529 -4.980 10.854 1.00 94.81 96 LEU A N 1
ATOM 815 C CA . LEU A 1 96 ? -7.403 -3.679 10.195 1.00 94.81 96 LEU A CA 1
ATOM 816 C C . LEU A 1 96 ? -5.933 -3.334 9.911 1.00 94.81 96 LEU A C 1
ATOM 818 O O . LEU A 1 96 ? -5.594 -2.977 8.782 1.00 94.81 96 LEU A O 1
ATOM 822 N N . ILE A 1 97 ? -5.041 -3.509 10.896 1.00 94.12 97 ILE A N 1
ATOM 823 C CA . ILE A 1 97 ? -3.589 -3.320 10.721 1.00 94.12 97 ILE A CA 1
ATOM 824 C C . ILE A 1 97 ? -3.070 -4.191 9.570 1.00 94.12 97 ILE A C 1
ATOM 826 O O . ILE A 1 97 ? -2.327 -3.721 8.702 1.00 94.12 97 ILE A O 1
ATOM 830 N N . PHE A 1 98 ? -3.455 -5.467 9.548 1.00 94.19 98 PHE A N 1
ATOM 831 C CA . PHE A 1 98 ? -3.018 -6.411 8.527 1.00 94.19 98 PHE A CA 1
ATOM 832 C C . PHE A 1 98 ? -3.510 -6.033 7.124 1.00 94.19 98 PHE A C 1
ATOM 834 O O . PHE A 1 98 ? -2.747 -6.121 6.158 1.00 94.19 98 PHE A O 1
ATOM 841 N N . MET A 1 99 ? -4.754 -5.573 6.996 1.00 94.75 99 MET A N 1
ATOM 842 C CA . MET A 1 99 ? -5.312 -5.157 5.709 1.00 94.75 99 MET A CA 1
ATOM 843 C C . MET A 1 99 ? -4.674 -3.865 5.203 1.00 94.75 99 MET A C 1
ATOM 845 O O . MET A 1 99 ? -4.247 -3.815 4.049 1.00 94.75 99 MET A O 1
ATOM 849 N N . LEU A 1 100 ? -4.469 -2.873 6.071 1.00 94.44 100 LEU A N 1
ATOM 850 C CA . LEU A 1 100 ? -3.738 -1.649 5.726 1.00 94.44 100 LEU A CA 1
ATOM 851 C C . LEU A 1 100 ? -2.295 -1.953 5.283 1.00 94.44 100 LEU A C 1
ATOM 853 O O . LEU A 1 100 ? -1.814 -1.392 4.299 1.00 94.44 100 LEU A O 1
ATOM 857 N N . ARG A 1 101 ? -1.617 -2.917 5.924 1.00 92.94 101 ARG A N 1
ATOM 858 C CA . ARG A 1 101 ? -0.296 -3.405 5.478 1.00 92.94 101 ARG A CA 1
ATOM 859 C C . ARG A 1 101 ? -0.324 -4.015 4.079 1.00 92.94 101 ARG A C 1
ATOM 861 O O . ARG A 1 101 ? 0.646 -3.860 3.337 1.00 92.94 101 ARG A O 1
ATOM 868 N N . LYS A 1 102 ? -1.398 -4.720 3.706 1.00 93.44 102 LYS A N 1
ATOM 869 C CA . LYS A 1 102 ? -1.554 -5.253 2.344 1.00 93.44 102 LYS A CA 1
ATOM 870 C C . LYS A 1 102 ? -1.707 -4.140 1.316 1.00 93.44 102 LYS A C 1
ATOM 872 O O . LYS A 1 102 ? -1.109 -4.257 0.253 1.00 93.44 102 LYS A O 1
ATOM 877 N N . ILE A 1 103 ? -2.444 -3.078 1.636 1.00 92.69 103 ILE A N 1
ATOM 878 C CA . ILE A 1 103 ? -2.591 -1.908 0.757 1.00 92.69 103 ILE A CA 1
ATOM 879 C C . ILE A 1 103 ? -1.215 -1.286 0.474 1.00 92.69 103 ILE A C 1
ATOM 881 O O . ILE A 1 103 ? -0.810 -1.197 -0.682 1.00 92.69 103 ILE A O 1
ATOM 885 N N . GLU A 1 104 ? -0.436 -0.990 1.518 1.00 91.06 104 GLU A N 1
ATOM 886 C CA . GLU A 1 104 ? 0.932 -0.453 1.379 1.00 91.06 104 GLU A CA 1
ATOM 887 C C . GLU A 1 104 ? 1.903 -1.417 0.679 1.00 91.06 104 GLU A C 1
ATOM 889 O O . GLU A 1 104 ? 2.934 -1.012 0.139 1.00 91.06 104 GLU A O 1
ATOM 894 N N . LYS A 1 105 ? 1.650 -2.727 0.758 1.00 91.88 105 LYS A N 1
ATOM 895 C CA . LYS A 1 105 ? 2.449 -3.718 0.036 1.00 91.88 105 LYS A CA 1
ATOM 896 C C . LYS A 1 105 ? 2.146 -3.672 -1.459 1.00 91.88 105 LYS A C 1
ATOM 898 O O . LYS A 1 105 ? 3.083 -3.713 -2.241 1.00 91.88 105 LYS A O 1
ATOM 903 N N . VAL A 1 106 ? 0.876 -3.552 -1.849 1.00 91.56 106 VAL A N 1
ATOM 904 C CA . VAL A 1 106 ? 0.490 -3.438 -3.264 1.00 91.56 106 VAL A CA 1
ATOM 905 C C . VAL A 1 106 ? 1.118 -2.204 -3.909 1.00 91.56 106 VAL A C 1
ATOM 907 O O . VAL A 1 106 ? 1.616 -2.311 -5.022 1.00 91.56 106 VAL A O 1
ATOM 910 N N . GLU A 1 107 ? 1.135 -1.072 -3.204 1.00 89.31 107 GLU A N 1
ATOM 911 C CA . GLU A 1 107 ? 1.805 0.154 -3.660 1.00 89.31 107 GLU A CA 1
ATOM 912 C C . GLU A 1 107 ? 3.300 -0.087 -3.925 1.00 89.31 107 GLU A C 1
ATOM 914 O O . GLU A 1 107 ? 3.775 0.117 -5.038 1.00 89.31 107 GLU A O 1
ATOM 919 N N . ARG A 1 108 ? 4.019 -0.648 -2.943 1.00 89.00 108 ARG A N 1
ATOM 920 C CA . ARG A 1 108 ? 5.448 -0.978 -3.084 1.00 89.00 108 ARG A CA 1
ATOM 921 C C . ARG A 1 108 ? 5.735 -2.003 -4.176 1.00 89.00 108 ARG A C 1
ATOM 923 O O . ARG A 1 108 ? 6.764 -1.922 -4.839 1.00 89.00 108 ARG A O 1
ATOM 930 N N . ASP A 1 109 ? 4.860 -2.989 -4.350 1.00 90.25 109 ASP A N 1
ATOM 931 C CA . ASP A 1 109 ? 5.022 -3.998 -5.396 1.00 90.25 109 ASP A CA 1
ATOM 932 C C . ASP A 1 109 ? 4.930 -3.352 -6.792 1.00 90.25 109 ASP A C 1
ATOM 934 O O . ASP A 1 109 ? 5.688 -3.736 -7.680 1.00 90.25 109 ASP A O 1
ATOM 938 N N . LEU A 1 110 ? 4.052 -2.357 -6.977 1.00 88.81 110 LEU A N 1
ATOM 939 C CA . LEU A 1 110 ? 3.927 -1.607 -8.233 1.00 88.81 110 LEU A CA 1
ATOM 940 C C . LEU A 1 110 ? 5.123 -0.678 -8.476 1.00 88.81 110 LEU A C 1
ATOM 942 O O . LEU A 1 110 ? 5.649 -0.660 -9.585 1.00 88.81 110 LEU A O 1
ATOM 946 N N . GLU A 1 111 ? 5.609 0.017 -7.443 1.00 88.62 111 GLU A N 1
ATOM 947 C CA . GLU A 1 111 ? 6.845 0.816 -7.520 1.00 88.62 111 GLU A CA 1
ATOM 948 C C . GLU A 1 111 ? 8.043 -0.037 -7.975 1.00 88.62 111 GLU A C 1
ATOM 950 O O . GLU A 1 111 ? 8.846 0.370 -8.816 1.00 88.62 111 GLU A O 1
ATOM 955 N N . LEU A 1 112 ? 8.161 -1.256 -7.438 1.00 88.62 112 LEU A N 1
ATOM 956 C CA . LEU A 1 112 ? 9.223 -2.190 -7.810 1.00 88.62 112 LEU A CA 1
ATOM 957 C C . LEU A 1 112 ? 9.065 -2.730 -9.235 1.00 88.62 112 LEU A C 1
ATOM 959 O O . LEU A 1 112 ? 10.069 -2.968 -9.911 1.00 88.62 112 LEU A O 1
ATOM 963 N N . GLU A 1 113 ? 7.834 -2.967 -9.680 1.00 87.38 113 GLU A N 1
ATOM 964 C CA . GLU A 1 113 ? 7.538 -3.430 -11.036 1.00 87.38 113 GLU A CA 1
ATOM 965 C C . GLU A 1 113 ? 7.933 -2.378 -12.079 1.00 87.38 113 GLU A C 1
ATOM 967 O O . GLU A 1 113 ? 8.634 -2.698 -13.043 1.00 87.38 113 GLU A O 1
ATOM 972 N N . ASP A 1 114 ? 7.591 -1.115 -11.830 1.00 85.88 114 ASP A N 1
ATOM 973 C CA . ASP A 1 114 ? 7.944 0.007 -12.699 1.00 85.88 114 ASP A CA 1
ATOM 974 C C . ASP A 1 114 ? 9.469 0.210 -12.784 1.00 85.88 114 ASP A C 1
ATOM 976 O O . ASP A 1 114 ? 10.049 0.272 -13.876 1.00 85.88 114 ASP A O 1
ATOM 980 N N . ALA A 1 115 ? 10.160 0.160 -11.640 1.00 86.44 115 ALA A N 1
ATOM 981 C CA . ALA A 1 115 ? 11.620 0.232 -11.590 1.00 86.44 115 ALA A CA 1
ATOM 982 C C . ALA A 1 115 ? 12.294 -0.912 -12.370 1.00 86.44 115 ALA A C 1
ATOM 984 O O . ALA A 1 115 ? 13.274 -0.697 -13.091 1.00 86.44 115 ALA A O 1
ATOM 985 N N . ARG A 1 116 ? 11.767 -2.141 -12.272 1.00 87.06 116 ARG A N 1
ATOM 986 C CA . ARG A 1 116 ? 12.276 -3.286 -13.046 1.00 87.06 116 ARG A CA 1
ATOM 987 C C . ARG A 1 116 ? 12.063 -3.094 -14.540 1.00 87.06 116 ARG A C 1
ATOM 989 O O . ARG A 1 116 ? 12.984 -3.370 -15.308 1.00 87.06 116 ARG A O 1
ATOM 996 N N . SER A 1 117 ? 10.889 -2.616 -14.946 1.00 86.06 117 SER A N 1
ATOM 997 C CA . SER A 1 117 ? 10.583 -2.353 -16.354 1.00 86.06 117 SER A CA 1
ATOM 998 C C . SER A 1 117 ? 11.584 -1.361 -16.965 1.00 86.06 117 SER A C 1
ATOM 1000 O O . SER A 1 117 ? 12.177 -1.644 -18.008 1.00 86.06 117 SER A O 1
ATOM 1002 N N . THR A 1 118 ? 11.909 -0.290 -16.236 1.00 88.19 118 THR A N 1
ATOM 1003 C CA . THR A 1 118 ? 12.915 0.705 -16.630 1.00 88.19 118 THR A CA 1
ATOM 1004 C C . THR A 1 118 ? 14.304 0.082 -16.791 1.00 88.19 118 THR A C 1
ATOM 1006 O O . THR A 1 118 ? 14.993 0.334 -17.781 1.00 88.19 118 THR A O 1
ATOM 1009 N N . ILE A 1 119 ? 14.716 -0.797 -15.870 1.00 91.44 119 ILE A N 1
ATOM 1010 C CA . ILE A 1 119 ? 16.002 -1.509 -15.969 1.00 91.44 119 ILE A CA 1
ATOM 1011 C C . ILE A 1 119 ? 16.066 -2.369 -17.238 1.00 91.44 119 ILE A C 1
ATOM 1013 O O . ILE A 1 119 ? 17.107 -2.404 -17.900 1.00 91.44 119 ILE A O 1
ATOM 1017 N N . TYR A 1 120 ? 14.981 -3.059 -17.600 1.00 92.38 120 TYR A N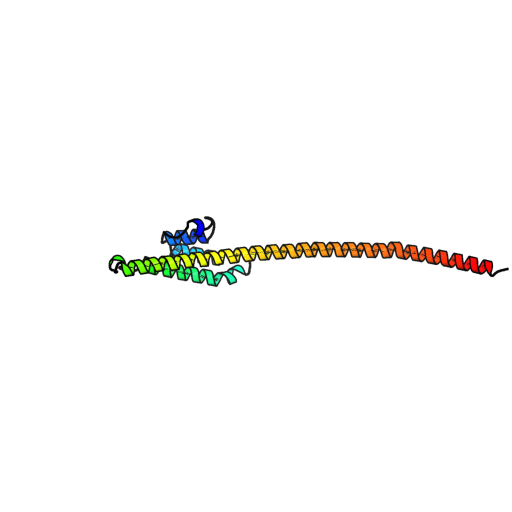 1
ATOM 1018 C CA . TYR A 1 120 ? 14.947 -3.851 -18.833 1.00 92.38 120 TYR A CA 1
ATOM 1019 C C . TYR A 1 120 ? 15.085 -2.976 -20.079 1.00 92.38 120 TYR A C 1
ATOM 1021 O O . TYR A 1 120 ? 15.851 -3.331 -20.974 1.00 92.38 120 TYR A O 1
ATOM 1029 N N . VAL A 1 121 ? 14.423 -1.818 -20.112 1.00 93.38 121 VAL A N 1
ATOM 1030 C CA . VAL A 1 121 ? 14.536 -0.858 -21.221 1.00 93.38 121 VAL A CA 1
ATOM 1031 C C . VAL A 1 121 ? 15.970 -0.344 -21.362 1.00 93.38 121 VAL A C 1
ATOM 1033 O O . VAL A 1 121 ? 16.520 -0.358 -22.462 1.00 93.38 121 VAL A O 1
ATOM 1036 N N . VAL A 1 122 ? 16.623 0.030 -20.258 1.00 94.19 122 VAL A N 1
ATOM 1037 C CA . VAL A 1 122 ? 18.025 0.486 -20.274 1.00 94.19 122 VAL A CA 1
ATOM 1038 C C . VAL A 1 122 ? 18.965 -0.616 -20.769 1.00 94.19 122 VAL A C 1
ATOM 1040 O O . VAL A 1 122 ? 19.861 -0.358 -21.573 1.00 94.19 122 VAL A O 1
ATOM 1043 N N . ARG A 1 123 ? 18.757 -1.867 -20.339 1.00 93.75 123 ARG A N 1
ATOM 1044 C CA . ARG A 1 123 ? 19.542 -3.009 -20.837 1.00 93.75 123 ARG A CA 1
ATOM 1045 C C . ARG A 1 123 ? 19.325 -3.242 -22.329 1.00 93.75 123 ARG A C 1
ATOM 1047 O O . ARG A 1 123 ? 20.298 -3.452 -23.048 1.00 93.75 123 ARG A O 1
ATOM 1054 N N . ALA A 1 124 ? 18.081 -3.178 -22.798 1.00 95.19 124 ALA A N 1
ATOM 1055 C CA . ALA A 1 124 ? 17.760 -3.319 -24.214 1.00 95.19 124 ALA A CA 1
ATOM 1056 C C . ALA A 1 124 ? 18.414 -2.210 -25.052 1.00 95.19 124 ALA A C 1
ATOM 1058 O O . ALA A 1 124 ? 18.976 -2.497 -26.105 1.00 95.19 124 ALA A O 1
ATOM 1059 N N . MET A 1 125 ? 18.423 -0.971 -24.551 1.00 96.50 125 MET A N 1
ATOM 1060 C CA . MET A 1 125 ? 19.100 0.160 -25.189 1.00 96.50 125 MET A CA 1
ATOM 1061 C C . MET A 1 125 ? 20.610 -0.082 -25.330 1.00 96.50 125 MET A C 1
ATOM 1063 O O . MET A 1 125 ? 21.158 0.123 -26.411 1.00 96.50 125 MET A O 1
ATOM 1067 N N . TRP A 1 126 ? 21.275 -0.580 -24.282 1.00 97.00 126 TRP A N 1
ATOM 1068 C CA . TRP A 1 126 ? 22.701 -0.927 -24.338 1.00 97.00 126 TRP A CA 1
ATOM 1069 C C . TRP A 1 126 ? 23.007 -2.045 -25.336 1.00 97.00 126 TRP A C 1
ATOM 1071 O O . TRP A 1 126 ? 23.958 -1.939 -26.108 1.00 97.00 126 TRP A O 1
ATOM 1081 N N . VAL A 1 127 ? 22.194 -3.103 -25.348 1.00 96.38 127 VAL A N 1
ATOM 1082 C CA . VAL A 1 127 ? 22.357 -4.218 -26.293 1.00 96.38 127 VAL A CA 1
ATOM 1083 C C . VAL A 1 127 ? 22.127 -3.750 -27.732 1.00 96.38 127 VAL A C 1
ATOM 1085 O O . VAL A 1 127 ? 22.900 -4.110 -28.617 1.00 96.38 127 VAL A O 1
ATOM 1088 N N . ALA A 1 128 ? 21.120 -2.907 -27.969 1.00 97.00 128 ALA A N 1
ATOM 1089 C CA . ALA A 1 128 ? 20.858 -2.327 -29.283 1.00 97.00 128 ALA A CA 1
ATOM 1090 C C . ALA A 1 128 ? 22.011 -1.424 -29.752 1.00 97.00 128 ALA A C 1
ATOM 1092 O O . ALA A 1 128 ? 22.450 -1.538 -30.895 1.00 97.00 128 ALA A O 1
ATOM 1093 N N . ALA A 1 129 ? 22.552 -0.579 -28.869 1.00 97.38 129 ALA A N 1
ATOM 1094 C CA . ALA A 1 129 ? 23.706 0.266 -29.176 1.00 97.38 129 ALA A CA 1
ATOM 1095 C C . ALA A 1 129 ? 24.947 -0.567 -29.540 1.00 97.38 129 ALA A C 1
ATOM 1097 O O . ALA A 1 129 ? 25.613 -0.281 -30.535 1.00 97.38 129 ALA A O 1
ATOM 1098 N N . LEU A 1 130 ? 25.223 -1.637 -28.784 1.00 97.81 130 LEU A N 1
ATOM 1099 C CA . LEU A 1 130 ? 26.312 -2.567 -29.089 1.00 97.81 130 LEU A CA 1
ATOM 1100 C C . LEU A 1 130 ? 26.101 -3.248 -30.449 1.00 97.81 130 LEU A C 1
ATOM 1102 O O . LEU A 1 130 ? 27.033 -3.326 -31.245 1.00 97.81 130 LEU A O 1
ATOM 1106 N N . ALA A 1 131 ? 24.882 -3.709 -30.737 1.00 97.56 131 ALA A N 1
ATOM 1107 C CA . ALA A 1 131 ? 24.555 -4.355 -32.005 1.00 97.56 131 ALA A CA 1
ATOM 1108 C C . ALA A 1 131 ? 24.762 -3.414 -33.203 1.00 97.56 131 ALA A C 1
ATOM 1110 O O . ALA A 1 131 ? 25.317 -3.831 -34.221 1.00 97.56 131 ALA A O 1
ATOM 1111 N N . LEU A 1 132 ? 24.377 -2.139 -33.074 1.00 97.50 132 LEU A N 1
ATOM 1112 C CA . LEU A 1 132 ? 24.637 -1.119 -34.093 1.00 97.50 132 LEU A CA 1
ATOM 1113 C C . LEU A 1 132 ? 26.137 -0.881 -34.287 1.00 97.50 132 LEU A C 1
ATOM 1115 O O . LEU A 1 132 ? 26.591 -0.834 -35.427 1.00 97.50 132 LEU A O 1
ATOM 1119 N N . LEU A 1 133 ? 26.908 -0.790 -33.200 1.00 97.50 133 LEU A N 1
ATOM 1120 C CA . LEU A 1 133 ? 28.360 -0.598 -33.258 1.00 97.50 133 LEU A CA 1
ATOM 1121 C C . LEU A 1 133 ? 29.046 -1.775 -33.961 1.00 97.50 133 LEU A C 1
ATOM 1123 O O . LEU A 1 133 ? 29.831 -1.566 -34.883 1.00 97.50 133 LEU A O 1
ATOM 1127 N N . VAL A 1 134 ? 28.705 -3.011 -33.582 1.00 97.25 134 VAL A N 1
ATOM 1128 C CA . VAL A 1 134 ? 29.235 -4.223 -34.225 1.00 97.25 134 VAL A CA 1
ATOM 1129 C C . VAL A 1 134 ? 28.861 -4.256 -35.706 1.00 97.25 134 VAL A C 1
ATOM 1131 O O . VAL A 1 134 ? 29.722 -4.507 -36.542 1.00 97.25 134 VAL A O 1
ATOM 1134 N N . THR A 1 135 ? 27.607 -3.956 -36.052 1.00 96.25 135 THR A N 1
ATOM 1135 C CA . THR A 1 135 ? 27.154 -3.935 -37.453 1.00 96.25 135 THR A CA 1
ATOM 1136 C C . THR A 1 135 ? 27.909 -2.885 -38.265 1.00 96.25 135 THR A C 1
ATOM 1138 O O . THR A 1 135 ? 28.378 -3.174 -39.364 1.00 96.25 135 THR A O 1
ATOM 1141 N N . TRP A 1 136 ? 28.069 -1.680 -37.716 1.00 95.50 136 TRP A N 1
ATOM 1142 C CA . TRP A 1 136 ? 28.827 -0.604 -38.346 1.00 95.50 136 TRP A CA 1
ATOM 1143 C C . TRP A 1 136 ? 30.288 -1.006 -38.576 1.00 95.50 136 TRP A C 1
ATOM 1145 O O . TRP A 1 136 ? 30.793 -0.875 -39.688 1.00 95.50 136 TRP A O 1
ATOM 1155 N N . PHE A 1 137 ? 30.931 -1.592 -37.565 1.00 94.00 137 PHE A N 1
ATOM 1156 C CA . PHE A 1 137 ? 32.305 -2.077 -37.660 1.00 94.00 137 PHE A CA 1
ATOM 1157 C C . PHE A 1 137 ? 32.467 -3.177 -38.720 1.00 94.00 137 PHE A C 1
ATOM 1159 O O . PHE A 1 137 ? 33.410 -3.149 -39.506 1.00 94.00 137 PHE A O 1
ATOM 1166 N N . VAL A 1 138 ? 31.522 -4.119 -38.794 1.00 92.94 138 VAL A N 1
ATOM 1167 C CA . VAL A 1 138 ? 31.516 -5.177 -39.816 1.00 92.94 138 VAL A CA 1
ATOM 1168 C C . VAL A 1 138 ? 31.391 -4.585 -41.223 1.00 92.94 138 VAL A C 1
ATOM 1170 O O . VAL A 1 138 ? 32.128 -4.994 -42.119 1.00 92.94 138 VAL A O 1
ATOM 1173 N N . ILE A 1 139 ? 30.503 -3.607 -41.428 1.00 91.94 139 ILE A N 1
ATOM 1174 C CA . ILE A 1 139 ? 30.360 -2.921 -42.723 1.00 91.94 139 ILE A CA 1
ATOM 1175 C C . ILE A 1 139 ? 31.665 -2.222 -43.115 1.00 91.94 139 ILE A C 1
ATOM 1177 O O . ILE A 1 139 ? 32.082 -2.330 -44.268 1.00 91.94 139 ILE A O 1
ATOM 1181 N N . GLU A 1 140 ? 32.313 -1.538 -42.174 1.00 90.50 140 GLU A N 1
ATOM 1182 C CA . GLU A 1 140 ? 33.569 -0.828 -42.425 1.00 90.50 140 GLU A CA 1
ATOM 1183 C C . GLU A 1 140 ? 34.701 -1.795 -42.792 1.00 90.50 140 GLU A C 1
ATOM 1185 O O . GLU A 1 140 ? 35.425 -1.566 -43.760 1.00 90.50 140 GLU A O 1
ATOM 1190 N N . ILE A 1 141 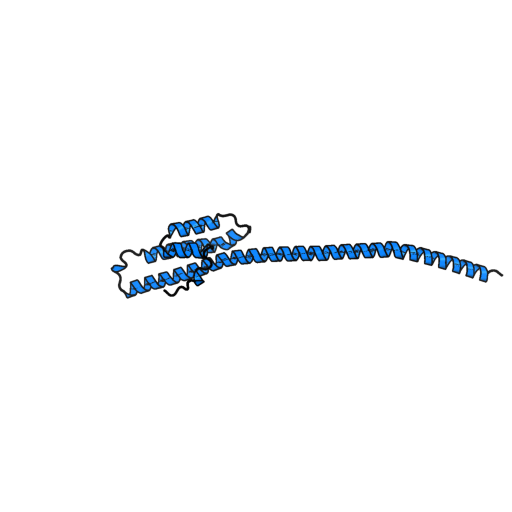? 34.796 -2.934 -42.098 1.00 88.44 141 ILE A N 1
ATOM 1191 C CA . ILE A 1 141 ? 35.733 -4.014 -42.433 1.00 88.44 141 ILE A CA 1
ATOM 1192 C C . ILE A 1 141 ? 35.497 -4.515 -43.857 1.00 88.44 141 ILE A C 1
ATOM 1194 O O . ILE A 1 141 ? 36.446 -4.597 -44.635 1.00 88.44 141 ILE A O 1
ATOM 1198 N N . TYR A 1 142 ? 34.254 -4.840 -44.222 1.00 85.94 142 TYR A N 1
ATOM 1199 C CA . TYR A 1 142 ? 33.961 -5.333 -45.568 1.00 85.94 142 TYR A CA 1
ATOM 1200 C C . TYR A 1 142 ? 34.248 -4.273 -46.634 1.00 85.94 142 TYR A C 1
ATOM 1202 O O . TYR A 1 142 ? 34.828 -4.597 -47.664 1.00 85.94 142 TYR A O 1
ATOM 1210 N N . ARG A 1 143 ? 33.904 -3.004 -46.404 1.00 81.50 143 ARG A N 1
ATOM 1211 C CA . ARG A 1 143 ? 34.170 -1.934 -47.378 1.00 81.50 143 ARG A CA 1
ATOM 1212 C C . ARG A 1 143 ? 35.659 -1.623 -47.519 1.00 81.50 143 ARG A C 1
ATOM 1214 O O . ARG A 1 143 ? 36.131 -1.482 -48.641 1.00 81.50 143 ARG A O 1
ATOM 1221 N N . GLY A 1 144 ? 36.399 -1.542 -46.416 1.00 76.69 144 GLY A N 1
ATOM 1222 C CA . GLY A 1 144 ? 37.823 -1.212 -46.431 1.00 76.69 144 GLY A CA 1
ATOM 1223 C C . GLY A 1 144 ? 38.698 -2.383 -46.877 1.00 76.69 144 GLY A C 1
ATOM 1224 O O . GLY A 1 144 ? 39.480 -2.263 -47.823 1.00 76.69 144 GLY A O 1
ATOM 1225 N N . LEU A 1 145 ? 38.562 -3.540 -46.222 1.00 75.25 145 LEU A N 1
ATOM 1226 C CA . LEU A 1 145 ? 39.434 -4.688 -46.475 1.00 75.25 145 LEU A CA 1
ATOM 1227 C C . LEU A 1 145 ? 39.048 -5.458 -47.730 1.00 75.25 145 LEU A C 1
ATOM 1229 O O . LEU A 1 145 ? 39.955 -5.886 -48.439 1.00 75.25 145 LEU A O 1
ATOM 1233 N N . ALA A 1 146 ? 37.760 -5.649 -48.038 1.00 70.38 146 ALA A N 1
ATOM 1234 C CA . ALA A 1 146 ? 37.397 -6.482 -49.190 1.00 70.38 146 ALA A CA 1
ATOM 1235 C C . ALA A 1 146 ? 37.759 -5.804 -50.516 1.00 70.38 146 ALA A C 1
ATOM 1237 O O . ALA A 1 146 ? 38.274 -6.470 -51.408 1.00 70.38 146 ALA A O 1
ATOM 1238 N N . VAL A 1 147 ? 37.573 -4.483 -50.624 1.00 71.00 147 VAL A N 1
ATOM 1239 C CA . VAL A 1 147 ? 37.961 -3.724 -51.824 1.00 71.00 147 VAL A CA 1
ATOM 1240 C C . VAL A 1 147 ? 39.478 -3.741 -52.000 1.00 71.00 147 VAL A C 1
ATOM 1242 O O . VAL A 1 147 ? 39.966 -4.085 -53.071 1.00 71.00 147 VAL A O 1
ATOM 1245 N N . THR A 1 148 ? 40.233 -3.461 -50.936 1.00 76.31 148 THR A N 1
ATOM 1246 C CA . THR A 1 148 ? 41.703 -3.466 -50.996 1.00 76.31 148 THR A CA 1
ATOM 1247 C C . THR A 1 148 ? 42.252 -4.865 -51.291 1.00 76.31 148 THR A C 1
ATOM 1249 O O . THR A 1 148 ? 43.149 -5.018 -52.113 1.00 76.31 148 THR A O 1
ATOM 1252 N N . SER A 1 149 ? 41.688 -5.905 -50.671 1.00 73.62 149 SER A N 1
ATOM 1253 C CA . SER A 1 149 ? 42.110 -7.293 -50.902 1.00 73.62 149 SER A CA 1
ATOM 1254 C C . SER A 1 149 ? 41.805 -7.745 -52.326 1.00 73.62 149 SER A C 1
ATOM 1256 O O . SER A 1 149 ? 42.625 -8.430 -52.928 1.00 73.62 149 SER A O 1
ATOM 1258 N N . PHE A 1 150 ? 40.654 -7.351 -52.880 1.00 78.69 150 PHE A N 1
ATOM 1259 C CA . PHE A 1 150 ? 40.298 -7.666 -54.260 1.00 78.69 150 PHE A CA 1
ATOM 1260 C C . PHE A 1 150 ? 41.276 -7.023 -55.248 1.00 78.69 150 PHE A C 1
ATOM 1262 O O . PHE A 1 150 ? 41.813 -7.722 -56.101 1.00 78.69 150 PHE A O 1
ATOM 1269 N N . VAL A 1 151 ? 41.588 -5.734 -55.068 1.00 80.00 151 VAL A N 1
ATOM 1270 C CA . VAL A 1 151 ? 42.558 -5.016 -55.912 1.00 80.00 151 VAL A CA 1
ATOM 1271 C C . VAL A 1 151 ? 43.945 -5.660 -55.837 1.00 80.00 151 VAL A C 1
ATOM 1273 O O . VAL A 1 151 ? 44.552 -5.934 -56.867 1.00 80.00 151 VAL A O 1
ATOM 1276 N N . VAL A 1 152 ? 44.438 -5.979 -54.636 1.00 82.62 152 VAL A N 1
ATOM 1277 C CA . VAL A 1 152 ? 45.760 -6.612 -54.479 1.00 82.62 152 VAL A CA 1
ATOM 1278 C C . VAL A 1 152 ? 45.795 -8.010 -55.102 1.00 82.62 152 VAL A C 1
ATOM 1280 O O . VAL A 1 152 ? 46.799 -8.379 -55.713 1.00 82.62 152 VAL A O 1
ATOM 1283 N N . LEU A 1 15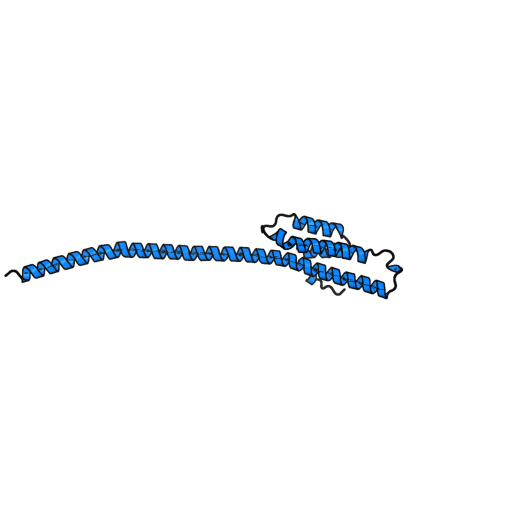3 ? 44.722 -8.797 -54.979 1.00 83.69 153 LEU A N 1
ATOM 1284 C CA . LEU A 1 153 ? 44.635 -10.117 -55.607 1.00 83.69 153 LEU A CA 1
ATOM 1285 C C . LEU A 1 153 ? 44.604 -10.017 -57.135 1.00 83.69 153 LEU A C 1
ATOM 1287 O O . LEU A 1 153 ? 45.307 -10.782 -57.790 1.00 83.69 153 LEU A O 1
ATOM 1291 N N . GLU A 1 154 ? 43.851 -9.070 -57.695 1.00 86.88 154 GLU A N 1
ATOM 1292 C CA . GLU A 1 154 ? 43.796 -8.823 -59.138 1.00 86.88 154 GLU A CA 1
ATOM 1293 C C . GLU A 1 154 ? 45.161 -8.372 -59.684 1.00 86.88 154 GLU A C 1
ATOM 1295 O O . GLU A 1 154 ? 45.657 -8.940 -60.660 1.00 86.88 154 GLU A O 1
ATOM 1300 N N . GLU A 1 155 ? 45.832 -7.433 -59.010 1.00 84.44 155 GLU A N 1
ATOM 1301 C CA . GLU A 1 155 ? 47.178 -6.974 -59.379 1.00 84.44 155 GLU A CA 1
ATOM 1302 C C . GLU A 1 155 ? 48.240 -8.077 -59.245 1.00 84.44 155 GLU A C 1
ATOM 1304 O O . GLU A 1 155 ? 49.173 -8.165 -60.045 1.00 84.44 155 GLU A O 1
ATOM 1309 N N . THR A 1 156 ? 48.127 -8.937 -58.232 1.00 86.8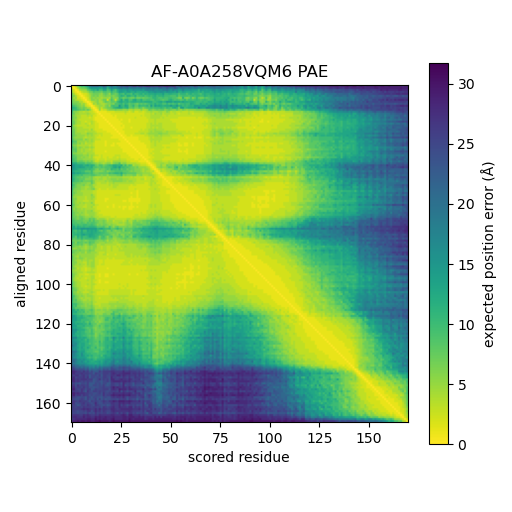8 156 THR A N 1
ATOM 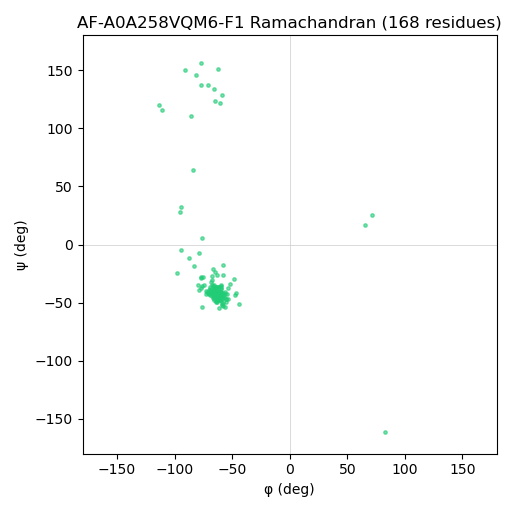1310 C CA . THR A 1 156 ? 49.054 -10.064 -58.051 1.00 86.88 156 THR A CA 1
ATOM 1311 C C . THR A 1 156 ? 48.816 -11.136 -59.110 1.00 86.88 156 THR A C 1
ATOM 1313 O O . THR A 1 156 ? 49.771 -11.686 -59.658 1.00 86.88 156 THR A O 1
ATOM 1316 N N . PHE A 1 157 ? 47.552 -11.420 -59.428 1.00 86.75 157 PHE A N 1
ATOM 1317 C CA . PHE A 1 157 ? 47.179 -12.397 -60.443 1.00 86.75 157 PHE A CA 1
ATOM 1318 C C . PHE A 1 157 ? 47.623 -11.959 -61.839 1.00 86.75 157 PHE A C 1
ATOM 1320 O O . PHE A 1 157 ? 48.244 -12.743 -62.548 1.00 86.75 157 PHE A O 1
ATOM 1327 N N . THR A 1 158 ? 47.380 -10.701 -62.209 1.00 85.75 158 THR A N 1
ATOM 1328 C CA . THR A 1 158 ? 47.834 -10.128 -63.488 1.00 85.75 158 THR A CA 1
ATOM 1329 C C . THR A 1 158 ? 49.354 -10.177 -63.624 1.00 85.75 158 THR A C 1
ATOM 1331 O O . THR A 1 158 ? 49.845 -10.737 -64.598 1.00 85.75 158 THR A O 1
ATOM 1334 N N . LYS A 1 159 ? 50.115 -9.744 -62.608 1.00 86.38 159 LYS A N 1
ATOM 1335 C CA . LYS A 1 159 ? 51.588 -9.866 -62.611 1.00 86.38 159 LYS A CA 1
ATOM 1336 C C . LYS A 1 159 ? 52.077 -11.310 -62.727 1.00 86.38 159 LYS A C 1
ATOM 1338 O O . LYS A 1 159 ? 53.095 -11.559 -63.366 1.00 86.38 159 LYS A O 1
ATOM 1343 N N . TRP A 1 160 ? 51.386 -12.260 -62.099 1.00 89.81 160 TRP A N 1
ATOM 1344 C CA . TRP A 1 160 ? 51.736 -13.677 -62.198 1.00 89.81 160 TRP A CA 1
ATOM 1345 C C . TRP A 1 160 ? 51.448 -14.240 -63.592 1.00 89.81 160 TRP A C 1
ATOM 1347 O O . TRP A 1 160 ? 52.275 -14.970 -64.133 1.00 89.81 160 TRP A O 1
ATOM 1357 N N . VAL A 1 161 ? 50.311 -13.873 -64.188 1.00 87.00 161 VAL A N 1
ATOM 1358 C CA . VAL A 1 161 ? 49.955 -14.237 -65.565 1.00 87.00 161 VAL A CA 1
ATOM 1359 C C . VAL A 1 161 ? 50.958 -13.646 -66.554 1.00 87.00 161 VAL A C 1
ATOM 1361 O O . VAL A 1 161 ? 51.448 -14.380 -67.406 1.00 87.00 161 VAL A O 1
ATOM 1364 N N . ASP A 1 162 ? 51.326 -12.373 -66.408 1.00 88.19 162 ASP A N 1
ATOM 1365 C CA . ASP A 1 162 ? 52.319 -11.717 -67.262 1.00 88.19 162 ASP A CA 1
ATOM 1366 C C . ASP A 1 162 ? 53.696 -12.384 -67.131 1.00 88.19 162 ASP A C 1
ATOM 1368 O O . ASP A 1 162 ? 54.305 -12.740 -68.136 1.00 88.19 162 ASP A O 1
ATOM 1372 N N . ALA A 1 163 ? 54.150 -12.672 -65.906 1.00 85.50 163 ALA A N 1
ATOM 1373 C CA . ALA A 1 163 ? 55.405 -13.388 -65.675 1.00 85.50 163 ALA A CA 1
ATOM 1374 C C . ALA A 1 163 ? 55.384 -14.825 -66.230 1.00 85.50 163 ALA A C 1
ATOM 1376 O O . ALA A 1 163 ? 56.393 -15.310 -66.742 1.00 85.50 163 ALA A O 1
ATOM 1377 N N . ALA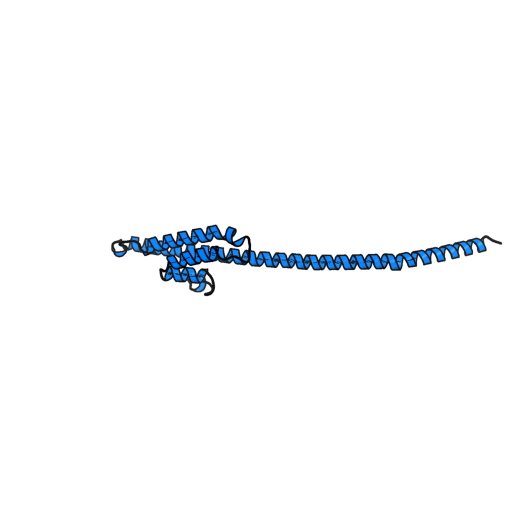 A 1 164 ? 54.247 -15.521 -66.143 1.00 84.19 164 ALA A N 1
ATOM 1378 C CA . ALA A 1 164 ? 54.079 -16.854 -66.714 1.00 84.19 164 ALA A CA 1
ATOM 1379 C C . ALA A 1 164 ? 54.067 -16.819 -68.251 1.00 84.19 164 ALA A C 1
ATOM 1381 O O . ALA A 1 164 ? 54.643 -17.703 -68.883 1.00 84.19 164 ALA A O 1
ATOM 1382 N N . LEU A 1 165 ? 53.449 -15.800 -68.855 1.00 82.69 165 LEU A N 1
ATOM 1383 C CA . LEU A 1 165 ? 53.448 -15.581 -70.302 1.00 82.69 165 LEU A CA 1
ATOM 1384 C C . LEU A 1 165 ? 54.835 -15.196 -70.826 1.00 82.69 165 LEU A C 1
ATOM 1386 O O . LEU A 1 165 ? 55.227 -15.694 -71.879 1.00 82.69 165 LEU A O 1
ATOM 1390 N N . ASP A 1 166 ? 55.588 -14.380 -70.089 1.00 83.12 166 ASP A N 1
ATOM 1391 C CA . ASP A 1 166 ? 56.980 -14.045 -70.405 1.00 83.12 166 ASP A CA 1
ATOM 1392 C C . ASP A 1 166 ? 57.913 -15.251 -70.238 1.00 83.12 166 ASP A C 1
ATOM 1394 O O . ASP A 1 166 ? 58.855 -15.402 -71.004 1.00 83.12 166 ASP A O 1
ATOM 1398 N N . MET A 1 167 ? 57.640 -16.156 -69.293 1.00 79.12 167 MET A N 1
ATOM 1399 C CA . MET A 1 167 ? 58.402 -17.402 -69.140 1.00 79.12 167 MET A CA 1
ATOM 1400 C C . MET A 1 167 ? 58.049 -18.452 -70.215 1.00 79.12 167 MET A C 1
ATOM 1402 O O . MET A 1 167 ? 58.879 -19.296 -70.549 1.00 79.12 167 MET A O 1
ATOM 1406 N N . LEU A 1 168 ? 56.824 -18.418 -70.756 1.00 74.06 168 LEU A N 1
ATOM 1407 C CA . LEU A 1 168 ? 56.363 -19.289 -71.850 1.00 74.06 168 LEU A CA 1
ATOM 1408 C C . LEU A 1 168 ? 56.755 -18.781 -73.242 1.00 74.06 168 LEU A C 1
ATOM 1410 O O . LEU A 1 168 ? 56.747 -19.558 -74.201 1.00 74.06 168 LEU A O 1
ATOM 1414 N N . LYS A 1 169 ? 57.099 -17.500 -73.364 1.00 58.25 169 LYS A N 1
ATOM 1415 C CA . LYS A 1 169 ? 57.755 -16.959 -74.548 1.00 58.25 169 LYS A CA 1
ATOM 1416 C C . LYS A 1 169 ? 59.266 -17.160 -74.416 1.00 58.25 169 LYS A C 1
ATOM 1418 O O . LYS A 1 169 ? 59.919 -16.527 -73.597 1.00 58.25 169 LYS A O 1
ATOM 1423 N N . LEU A 1 170 ? 59.798 -18.052 -75.252 1.00 54.22 170 LEU A N 1
ATOM 1424 C CA . LEU A 1 170 ? 61.151 -17.901 -75.801 1.00 54.22 170 LEU A CA 1
ATOM 1425 C C . LEU A 1 170 ? 61.305 -16.511 -76.431 1.00 54.22 170 LEU A C 1
ATOM 1427 O O . LEU A 1 170 ? 60.372 -16.111 -77.169 1.00 54.22 170 LEU A O 1
#

Nearest PDB structures (foldseek):
  4tko-assembly1_B  TM=4.731E-01  e=2.402E+00  Aquifex aeolicus VF5

Foldseek 3Di:
DPQDPPLQPDCVDLSVVLLVCLVVVVLVVSLVSLVVVLVPDDPFPCLSVVLVVLSVVLNVLSVVLNCLVPPPPLVVDDPVVVVVSVVVNVVSSVVSSVSSVVSVVSVVVRVVVVVVVVVVVVVVVVVVVVVVVVVVVVVCCCVPVVVVVVVVVVVVVVVVVVVVVVVVPD

Mean predicted aligned error: 10.49 Å

Solvent-accessible surface area (backbone atoms only — not comparable to full-atom values): 9449 Å² total; per-residue (Å²): 130,98,71,59,78,75,72,43,55,57,77,90,38,70,50,21,51,40,53,50,29,51,73,72,66,36,53,67,64,34,45,49,50,53,53,47,60,62,68,48,85,62,100,46,93,62,48,56,78,72,36,47,69,46,52,54,50,43,44,53,40,50,54,50,44,52,54,58,75,66,40,85,63,57,88,78,47,54,71,68,56,48,50,51,45,55,51,52,43,51,52,45,50,53,49,42,50,54,43,42,51,50,48,59,45,54,54,51,52,49,55,50,50,53,55,49,52,52,51,52,51,54,51,50,50,52,53,51,52,49,51,51,51,52,51,51,52,52,51,50,47,51,59,56,50,49,52,53,51,49,52,53,50,53,55,51,49,51,53,49,51,51,53,50,51,55,69,71,47,128

Radius of gyration: 37.7 Å; Cα contacts (8 Å, |Δi|>4): 77; chains: 1; bounding box: 87×30×109 Å

Sequence (170 aa):
MGIDPSDFGKPDRLRYRILIQVMEEQYEPAIEELRQFYKTESAFPSFNRRVERYINHCIDIIYAIKAKRNFPGISQLTRAKQQELRDRFKDHFNELIFMLRKIEKVERDLELEDARSTIYVVRAMWVAALALLVTWFVIEIYRGLAVTSFVVLEETFTKWVDAALDMLKL